Protein AF-A0A183B4P3-F1 (afdb_monomer_lite)

Structure (mmCIF, N/CA/C/O backbone):
data_AF-A0A183B4P3-F1
#
_entry.id   AF-A0A183B4P3-F1
#
loop_
_atom_site.group_PDB
_atom_site.id
_atom_site.type_symbol
_atom_site.label_atom_id
_atom_site.label_alt_id
_atom_site.label_comp_id
_atom_site.label_asym_id
_atom_site.label_entity_id
_atom_site.label_seq_id
_atom_site.pdbx_PDB_ins_code
_atom_site.Cartn_x
_atom_site.Cartn_y
_atom_site.Cartn_z
_atom_site.occupancy
_atom_site.B_iso_or_equiv
_atom_site.auth_seq_id
_atom_site.auth_comp_id
_atom_site.auth_asym_id
_atom_site.auth_atom_id
_atom_site.pdbx_PDB_model_num
ATOM 1 N N . THR A 1 1 ? -12.526 12.079 3.485 1.00 65.81 1 THR A N 1
ATOM 2 C CA . THR A 1 1 ? -12.044 10.689 3.316 1.00 65.81 1 THR A CA 1
ATOM 3 C C . THR A 1 1 ? -12.351 10.222 1.905 1.00 65.81 1 THR A C 1
ATOM 5 O O . THR A 1 1 ? -13.514 10.179 1.537 1.00 65.81 1 THR A O 1
ATOM 8 N N . SER A 1 2 ? -11.342 9.896 1.090 1.00 83.12 2 SER A N 1
ATOM 9 C CA . SER A 1 2 ? -11.578 9.376 -0.272 1.00 83.12 2 SER A CA 1
ATOM 10 C C . SER A 1 2 ? -12.257 7.999 -0.239 1.00 83.12 2 SER A C 1
ATOM 12 O O . SER A 1 2 ? -12.004 7.216 0.689 1.00 83.12 2 SER A O 1
ATOM 14 N N . LYS A 1 3 ? -13.108 7.718 -1.233 1.00 95.31 3 LYS A N 1
ATOM 15 C CA . LYS A 1 3 ? -13.865 6.463 -1.385 1.00 95.31 3 LYS A CA 1
ATOM 16 C C . LYS A 1 3 ? -12.928 5.272 -1.647 1.00 95.31 3 LYS A C 1
ATOM 18 O O . LYS A 1 3 ? -11.901 5.429 -2.298 1.00 95.31 3 LYS A O 1
ATOM 23 N N . VAL A 1 4 ? -13.283 4.086 -1.143 1.00 97.06 4 VAL A N 1
ATOM 24 C CA . VAL A 1 4 ? -12.614 2.823 -1.512 1.00 97.06 4 VAL A CA 1
ATOM 25 C C . VAL A 1 4 ? -13.065 2.428 -2.916 1.00 97.06 4 VAL A C 1
ATOM 27 O O . VAL A 1 4 ? -14.265 2.323 -3.167 1.00 97.06 4 VAL A O 1
ATOM 30 N N . VAL A 1 5 ? -12.115 2.229 -3.826 1.00 97.19 5 VAL A N 1
ATOM 31 C CA . VAL A 1 5 ? -12.397 1.847 -5.216 1.00 97.19 5 VAL A CA 1
ATOM 32 C C . VAL A 1 5 ? -12.522 0.336 -5.376 1.00 97.19 5 VAL A C 1
ATOM 34 O O . VAL A 1 5 ? -13.404 -0.128 -6.090 1.00 97.19 5 VAL A O 1
ATOM 37 N N . PHE A 1 6 ? -11.679 -0.436 -4.690 1.00 97.81 6 PHE A N 1
ATOM 38 C CA . PHE A 1 6 ? -11.735 -1.896 -4.663 1.00 97.81 6 PHE A CA 1
ATOM 39 C C . PHE A 1 6 ? -10.970 -2.449 -3.455 1.00 97.81 6 PHE A C 1
ATOM 41 O O . PHE A 1 6 ? -10.212 -1.733 -2.792 1.00 97.81 6 PHE A O 1
ATOM 48 N N . VAL A 1 7 ? -11.177 -3.736 -3.174 1.00 98.06 7 VAL A N 1
ATOM 49 C CA . VAL A 1 7 ? -10.508 -4.469 -2.096 1.00 98.06 7 VAL A CA 1
ATOM 50 C C . VAL A 1 7 ? -9.691 -5.603 -2.700 1.00 98.06 7 VAL A C 1
ATOM 52 O O . VAL A 1 7 ? -10.135 -6.289 -3.623 1.00 98.06 7 VAL A O 1
ATOM 55 N N . VAL A 1 8 ? -8.486 -5.805 -2.181 1.00 98.12 8 VAL A N 1
ATOM 56 C CA . VAL A 1 8 ? -7.613 -6.909 -2.595 1.00 98.12 8 VAL A CA 1
ATOM 57 C C . VAL A 1 8 ? -7.317 -7.818 -1.418 1.00 98.12 8 VAL A C 1
ATOM 59 O O . VAL A 1 8 ? -7.176 -7.342 -0.293 1.00 98.12 8 VAL A O 1
ATOM 62 N N . ARG A 1 9 ? -7.194 -9.119 -1.695 1.00 98.25 9 ARG A N 1
ATOM 63 C CA . ARG A 1 9 ? -6.598 -10.085 -0.771 1.00 98.25 9 ARG A CA 1
ATOM 64 C C . ARG A 1 9 ? -5.156 -10.352 -1.191 1.00 98.25 9 ARG A C 1
ATOM 66 O O . ARG A 1 9 ? -4.898 -10.655 -2.358 1.00 98.25 9 ARG A O 1
ATOM 73 N N . THR A 1 10 ? -4.223 -10.242 -0.256 1.00 98.19 10 THR A N 1
ATOM 74 C CA . THR A 1 10 ? -2.788 -10.410 -0.513 1.00 98.19 10 THR A CA 1
ATOM 75 C C . THR A 1 10 ? -2.413 -11.894 -0.588 1.00 98.19 10 THR A C 1
ATOM 77 O O . THR A 1 10 ? -2.923 -12.724 0.166 1.00 98.19 10 THR A O 1
ATOM 80 N N . ASN A 1 11 ? -1.492 -12.245 -1.489 1.00 96.94 11 ASN A N 1
ATOM 81 C CA . ASN A 1 11 ? -0.930 -13.603 -1.598 1.00 96.94 11 ASN A CA 1
ATOM 82 C C . ASN A 1 11 ? 0.567 -13.661 -1.258 1.00 96.94 11 ASN A C 1
ATOM 84 O O . ASN A 1 11 ? 1.165 -14.734 -1.260 1.00 96.94 11 ASN A O 1
ATOM 88 N N . VAL A 1 12 ? 1.162 -12.513 -0.948 1.00 95.81 12 VAL A N 1
ATOM 89 C CA . VAL A 1 12 ? 2.540 -12.360 -0.484 1.00 95.81 12 VAL A CA 1
ATOM 90 C C . VAL A 1 12 ? 2.538 -11.422 0.715 1.00 95.81 12 VAL A C 1
ATOM 92 O O . VAL A 1 12 ? 1.623 -10.608 0.853 1.00 95.81 12 VAL A O 1
ATOM 95 N N . ALA A 1 13 ? 3.537 -11.556 1.579 1.00 96.94 13 ALA A N 1
ATOM 96 C CA . ALA A 1 13 ? 3.795 -10.580 2.626 1.00 96.94 13 ALA A CA 1
ATOM 97 C C . ALA A 1 13 ? 4.686 -9.459 2.079 1.00 96.94 13 ALA A C 1
ATOM 99 O O . ALA A 1 13 ? 5.484 -9.678 1.164 1.00 96.94 13 ALA A O 1
ATOM 100 N N . PHE A 1 14 ? 4.552 -8.273 2.655 1.00 96.94 14 PHE A N 1
ATOM 101 C CA . PHE A 1 14 ? 5.375 -7.113 2.353 1.00 96.94 14 PHE A CA 1
ATOM 102 C C . PHE A 1 14 ? 5.684 -6.373 3.651 1.00 96.94 14 PHE A C 1
ATOM 104 O O . PHE A 1 14 ? 4.777 -6.073 4.432 1.00 96.94 14 PHE A O 1
ATOM 111 N N . ASP A 1 15 ? 6.964 -6.085 3.864 1.00 96.19 15 ASP A N 1
ATOM 112 C CA . ASP A 1 15 ? 7.436 -5.277 4.979 1.00 96.19 15 ASP A CA 1
ATOM 113 C C . ASP A 1 15 ? 7.799 -3.878 4.472 1.00 96.19 15 ASP A C 1
ATOM 115 O O . ASP A 1 15 ? 8.817 -3.687 3.806 1.00 96.19 15 ASP A O 1
ATOM 119 N N . GLY A 1 16 ? 6.943 -2.904 4.778 1.00 95.19 16 GLY A N 1
ATOM 120 C CA . GLY A 1 16 ? 7.120 -1.507 4.399 1.00 95.19 16 GLY A CA 1
ATOM 121 C C . GLY A 1 16 ? 8.328 -0.836 5.048 1.00 95.19 16 GLY A C 1
ATOM 122 O O . GLY A 1 16 ? 8.777 0.186 4.538 1.00 95.19 16 GLY A O 1
ATOM 123 N N . SER A 1 17 ? 8.900 -1.409 6.115 1.00 93.38 17 SER A N 1
ATOM 124 C CA . SER A 1 17 ? 10.140 -0.886 6.705 1.00 93.38 17 SER A CA 1
ATOM 125 C C . SER A 1 17 ? 11.361 -1.077 5.800 1.00 93.38 17 SER A C 1
ATOM 127 O O . SER A 1 17 ? 12.345 -0.364 5.954 1.00 93.38 17 SER A O 1
ATOM 129 N N . LEU A 1 18 ? 11.280 -2.000 4.835 1.00 89.12 18 LEU A N 1
ATOM 130 C CA . LEU A 1 18 ? 12.340 -2.286 3.866 1.00 89.12 18 LEU A CA 1
ATOM 131 C C . LEU A 1 18 ? 12.215 -1.448 2.581 1.00 89.12 18 LEU A C 1
ATOM 133 O O . LEU A 1 18 ? 12.983 -1.648 1.641 1.00 89.12 18 LEU A O 1
ATOM 137 N N . ALA A 1 19 ? 11.211 -0.571 2.497 1.00 89.81 19 ALA A N 1
ATOM 138 C CA . ALA A 1 19 ? 10.906 0.207 1.302 1.00 89.81 19 ALA A CA 1
ATOM 139 C C . ALA A 1 19 ? 11.420 1.649 1.417 1.00 89.81 19 ALA A C 1
ATOM 141 O O . ALA A 1 19 ? 10.654 2.586 1.660 1.00 89.81 19 ALA A O 1
ATOM 142 N N . ASP A 1 20 ? 12.725 1.818 1.198 1.00 91.94 20 ASP A N 1
ATOM 143 C CA . ASP A 1 20 ? 13.411 3.121 1.234 1.00 91.94 20 ASP A CA 1
ATOM 144 C C . ASP A 1 20 ? 12.985 4.069 0.098 1.00 91.94 20 ASP A C 1
ATOM 146 O O . ASP A 1 20 ? 13.205 5.277 0.161 1.00 91.94 20 ASP A O 1
ATOM 150 N N . ASP A 1 21 ? 12.360 3.532 -0.950 1.00 94.06 21 ASP A N 1
ATOM 151 C CA . ASP A 1 21 ? 11.875 4.257 -2.125 1.00 94.06 21 ASP A CA 1
ATOM 152 C C . ASP A 1 21 ? 10.382 4.625 -2.041 1.00 94.06 21 ASP A C 1
ATOM 154 O O . ASP A 1 21 ? 9.772 5.053 -3.027 1.00 94.06 21 ASP A O 1
ATOM 158 N N . CYS A 1 22 ? 9.771 4.450 -0.866 1.00 95.25 22 CYS A N 1
ATOM 159 C CA . CYS A 1 22 ? 8.419 4.923 -0.609 1.00 95.25 22 CYS A CA 1
ATOM 160 C C . CYS A 1 22 ? 8.359 6.456 -0.782 1.00 95.25 22 CYS A C 1
ATOM 162 O O . CYS A 1 22 ? 9.188 7.161 -0.202 1.00 95.25 22 CYS A O 1
ATOM 164 N N . PRO A 1 23 ? 7.364 7.014 -1.507 1.00 95.56 23 PRO A N 1
ATOM 165 C CA . PRO A 1 23 ? 7.272 8.458 -1.744 1.00 95.56 23 PRO A CA 1
ATOM 166 C C . PRO A 1 23 ? 7.231 9.301 -0.465 1.00 95.56 23 PRO A C 1
ATOM 168 O O . PRO A 1 23 ? 7.626 10.465 -0.485 1.00 95.56 23 PRO A O 1
ATOM 171 N N . LEU A 1 24 ? 6.751 8.718 0.639 1.00 94.88 24 LEU A N 1
ATOM 172 C CA . LEU A 1 24 ? 6.865 9.299 1.970 1.00 94.88 24 LEU A CA 1
ATOM 173 C C . LEU A 1 24 ? 7.488 8.270 2.931 1.00 94.88 24 LEU A C 1
ATOM 175 O O . LEU A 1 24 ? 6.875 7.220 3.163 1.00 94.88 24 LEU A O 1
ATOM 179 N N . PRO A 1 25 ? 8.679 8.542 3.499 1.00 93.56 25 PRO A N 1
ATOM 180 C CA . PRO A 1 25 ? 9.355 7.615 4.402 1.00 93.56 25 PRO A CA 1
ATOM 181 C C . PRO A 1 25 ? 8.478 7.202 5.588 1.00 93.56 25 PRO A C 1
ATOM 183 O O . PRO A 1 25 ? 7.827 8.036 6.216 1.00 93.56 25 PRO A O 1
ATOM 186 N N . GLY A 1 26 ? 8.449 5.903 5.891 1.00 93.00 26 GLY A N 1
ATOM 187 C CA . GLY A 1 26 ? 7.670 5.349 7.004 1.00 93.00 26 GLY A CA 1
ATOM 188 C C . GLY A 1 26 ? 6.158 5.235 6.769 1.00 93.00 26 GLY A C 1
ATOM 189 O O . GLY A 1 26 ? 5.456 4.768 7.659 1.00 93.00 26 GLY A O 1
ATOM 190 N N . GLN A 1 27 ? 5.644 5.613 5.592 1.00 97.00 27 GLN A N 1
ATOM 191 C CA . GLN A 1 27 ? 4.217 5.484 5.242 1.00 97.00 27 GLN A CA 1
ATOM 192 C C . GLN A 1 27 ? 3.902 4.286 4.334 1.00 97.00 27 GLN A C 1
ATOM 194 O O . GLN A 1 27 ? 2.787 4.168 3.820 1.00 97.00 27 GLN A O 1
ATOM 199 N N . ALA A 1 28 ? 4.863 3.392 4.103 1.00 98.00 28 ALA A N 1
ATOM 200 C CA . ALA A 1 28 ? 4.603 2.143 3.401 1.00 98.00 28 ALA A CA 1
ATOM 201 C C . ALA A 1 28 ? 3.781 1.199 4.294 1.00 98.00 28 ALA A C 1
ATOM 203 O O . ALA A 1 28 ? 4.143 0.915 5.435 1.00 98.00 28 ALA A O 1
ATOM 204 N N . VAL A 1 29 ? 2.666 0.694 3.772 1.00 98.19 29 VAL A N 1
ATOM 205 C CA . VAL A 1 29 ? 1.762 -0.201 4.500 1.00 98.19 29 VAL A CA 1
ATOM 206 C C . VAL A 1 29 ? 2.320 -1.621 4.469 1.00 98.19 29 VAL A C 1
ATOM 208 O O . VAL A 1 29 ? 2.307 -2.265 3.421 1.00 98.19 29 VAL A O 1
ATOM 211 N N . SER A 1 30 ? 2.752 -2.131 5.623 1.00 98.00 30 SER A N 1
ATOM 212 C CA . SER A 1 30 ? 3.106 -3.545 5.795 1.00 98.00 30 SER A CA 1
ATOM 213 C C . SER A 1 30 ? 1.860 -4.431 5.870 1.00 98.00 30 SER A C 1
ATOM 215 O O . SER A 1 30 ? 0.854 -4.063 6.482 1.00 98.00 30 SER A O 1
ATOM 217 N N . PHE A 1 31 ? 1.934 -5.624 5.283 1.00 98.25 31 PHE A N 1
ATOM 218 C CA . PHE A 1 31 ? 0.851 -6.610 5.301 1.00 98.25 31 PHE A CA 1
ATOM 219 C C . PHE A 1 31 ? 1.382 -8.039 5.202 1.00 98.25 31 PHE A C 1
ATOM 221 O O . PHE A 1 31 ? 2.457 -8.296 4.659 1.00 98.25 31 PHE A O 1
ATOM 228 N N . 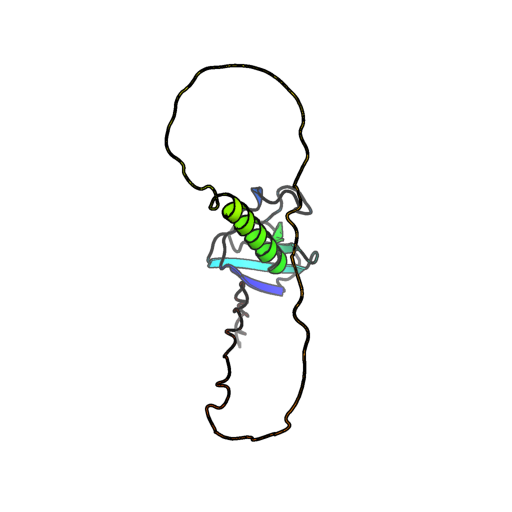GLN A 1 32 ? 0.599 -8.985 5.708 1.00 98.38 32 GLN A N 1
ATOM 229 C CA . GLN A 1 32 ? 0.872 -10.414 5.638 1.00 98.38 32 GLN A CA 1
ATOM 230 C C . GLN A 1 32 ? 0.094 -11.080 4.507 1.00 98.38 32 GLN A C 1
ATOM 232 O O . GLN A 1 32 ? -0.758 -10.475 3.859 1.00 98.38 32 GLN A O 1
ATOM 237 N N . VAL A 1 33 ? 0.399 -12.352 4.249 1.00 97.81 33 VAL A N 1
ATOM 238 C CA . VAL A 1 33 ? -0.357 -13.181 3.302 1.00 97.81 33 VAL A CA 1
ATOM 239 C C . VAL A 1 33 ? -1.794 -13.342 3.809 1.00 97.81 33 VAL A C 1
ATOM 241 O O . VAL A 1 33 ? -2.005 -13.675 4.971 1.00 97.81 33 VAL A O 1
ATOM 244 N N . LYS A 1 34 ? -2.771 -13.224 2.905 1.00 98.00 34 LYS A N 1
ATOM 245 C CA . LYS A 1 34 ? -4.223 -13.323 3.140 1.00 98.00 34 LYS A CA 1
ATOM 246 C C . LYS A 1 34 ? -4.855 -12.123 3.846 1.00 98.00 34 LYS A C 1
ATOM 248 O O . LYS A 1 34 ? -6.061 -12.186 4.083 1.00 98.00 34 LYS A O 1
ATOM 253 N N . ASP A 1 35 ? -4.105 -11.060 4.110 1.00 98.50 35 ASP A N 1
ATOM 254 C CA . ASP A 1 35 ? -4.669 -9.791 4.564 1.00 98.50 35 ASP A CA 1
ATOM 255 C C . ASP A 1 35 ? -5.536 -9.150 3.474 1.00 98.50 35 ASP A C 1
ATOM 257 O O . ASP A 1 35 ? -5.398 -9.434 2.278 1.00 98.50 35 ASP A O 1
ATOM 261 N N . PHE A 1 36 ? -6.432 -8.260 3.897 1.00 98.56 36 PHE A N 1
ATOM 262 C CA . PHE A 1 36 ? -7.252 -7.454 3.001 1.00 98.56 36 PHE A CA 1
ATOM 263 C C . PHE A 1 36 ? -6.785 -6.003 3.018 1.00 98.56 36 PHE A C 1
ATOM 265 O O . PHE A 1 36 ? -6.518 -5.444 4.083 1.00 98.56 36 PHE A O 1
ATOM 272 N N . LEU A 1 37 ? -6.726 -5.378 1.842 1.00 98.62 37 LEU A N 1
ATOM 273 C CA . LEU A 1 37 ? -6.359 -3.971 1.687 1.00 98.62 37 LEU A CA 1
ATOM 274 C C . LEU A 1 37 ? -7.488 -3.205 0.997 1.00 98.62 37 LEU A C 1
ATOM 276 O O . LEU A 1 37 ? -7.984 -3.624 -0.050 1.00 98.62 37 LEU A O 1
ATOM 280 N N . HIS A 1 38 ? -7.859 -2.056 1.555 1.00 98.44 38 HIS A N 1
ATOM 281 C CA . HIS A 1 38 ? -8.719 -1.084 0.887 1.00 98.44 38 HIS A CA 1
ATOM 282 C C . HIS A 1 38 ? -7.873 -0.197 -0.018 1.00 98.44 38 HIS A C 1
ATOM 284 O O . HIS A 1 38 ? -7.030 0.546 0.486 1.00 98.44 38 HIS A O 1
ATOM 290 N N . ILE A 1 39 ? -8.131 -0.217 -1.326 1.00 98.44 39 ILE A N 1
ATOM 291 C CA . ILE A 1 39 ? -7.465 0.667 -2.286 1.00 98.44 39 ILE A CA 1
ATOM 292 C C . ILE A 1 39 ? -8.354 1.874 -2.568 1.00 98.44 39 ILE A C 1
ATOM 294 O O . ILE A 1 39 ? -9.568 1.733 -2.725 1.00 98.44 39 ILE A O 1
ATOM 298 N N . LYS A 1 40 ? -7.759 3.067 -2.612 1.00 97.62 40 LYS A N 1
ATOM 299 C CA . LYS A 1 40 ? -8.457 4.339 -2.852 1.00 97.62 40 LYS A CA 1
ATOM 300 C C . LYS A 1 40 ? -8.101 4.955 -4.197 1.00 97.62 40 LYS A C 1
ATOM 302 O O . LYS A 1 40 ? -8.993 5.389 -4.913 1.00 97.62 40 LYS A O 1
ATOM 307 N N . GLU A 1 41 ? -6.825 4.952 -4.557 1.00 97.25 41 GLU A N 1
ATOM 308 C CA . GLU A 1 41 ? -6.347 5.518 -5.818 1.00 97.25 41 GLU A CA 1
ATOM 309 C C . GLU A 1 41 ? -4.970 4.958 -6.189 1.00 97.25 41 GLU A C 1
ATOM 311 O O . GLU A 1 41 ? -4.257 4.391 -5.357 1.00 97.25 41 GLU A O 1
ATOM 316 N N . LYS A 1 42 ? -4.597 5.105 -7.460 1.00 97.44 42 LYS A N 1
ATOM 317 C CA . LYS A 1 42 ? -3.245 4.822 -7.941 1.00 97.44 42 LYS A CA 1
ATOM 318 C C . LYS A 1 42 ? -2.415 6.099 -7.798 1.00 97.44 42 LYS A C 1
ATOM 320 O O . LYS A 1 42 ? -2.763 7.093 -8.421 1.00 97.44 42 LYS A O 1
ATOM 325 N N . PHE A 1 43 ? -1.322 6.054 -7.033 1.00 97.62 43 PHE A N 1
ATOM 326 C CA . PHE A 1 43 ? -0.400 7.189 -6.920 1.00 97.62 43 PHE A CA 1
ATOM 327 C C . PHE A 1 43 ? 0.488 7.277 -8.162 1.00 97.62 43 PHE A C 1
ATOM 329 O O . PHE A 1 43 ? 0.491 8.274 -8.875 1.00 97.62 43 PHE A O 1
ATOM 336 N N . ASN A 1 44 ? 1.202 6.193 -8.469 1.00 97.62 44 ASN A N 1
ATOM 337 C CA . ASN A 1 44 ? 1.998 6.067 -9.685 1.00 97.62 44 ASN A CA 1
ATOM 338 C C . ASN A 1 44 ? 2.069 4.593 -10.128 1.00 97.62 44 ASN A C 1
ATOM 340 O O . ASN A 1 44 ? 1.257 3.763 -9.717 1.00 97.62 44 ASN A O 1
ATOM 344 N N . ASN A 1 45 ? 2.986 4.258 -11.036 1.00 97.06 45 ASN A N 1
ATOM 345 C CA . ASN A 1 45 ? 3.122 2.886 -11.536 1.00 97.06 45 ASN A CA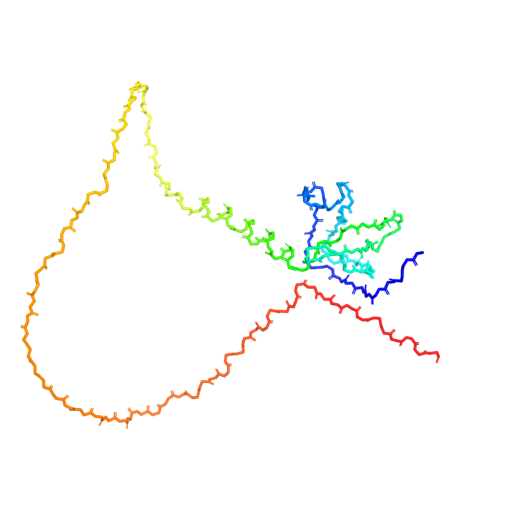 1
ATOM 346 C C . ASN A 1 45 ? 3.638 1.894 -10.492 1.00 97.06 45 ASN A C 1
ATOM 348 O O . ASN A 1 45 ? 3.407 0.702 -10.659 1.00 97.06 45 ASN A O 1
ATOM 352 N N . GLU A 1 46 ? 4.292 2.370 -9.438 1.00 97.19 46 GLU A N 1
ATOM 353 C CA . GLU A 1 46 ? 4.897 1.532 -8.409 1.00 97.19 46 GLU A CA 1
ATOM 354 C C . GLU A 1 46 ? 4.056 1.477 -7.135 1.00 97.19 46 GLU A C 1
ATOM 356 O O . GLU A 1 46 ? 4.055 0.442 -6.474 1.00 97.19 46 GLU A O 1
ATOM 361 N N . TRP A 1 47 ? 3.279 2.523 -6.844 1.00 98.25 47 TRP A N 1
ATOM 362 C CA . TRP A 1 47 ? 2.572 2.703 -5.579 1.00 98.25 47 TRP A CA 1
ATOM 363 C C . TRP A 1 47 ? 1.089 3.050 -5.759 1.00 98.25 47 TRP A C 1
ATOM 365 O O . TRP A 1 47 ? 0.691 3.840 -6.620 1.00 98.25 47 TRP A O 1
ATOM 375 N N . TRP A 1 48 ? 0.260 2.480 -4.894 1.00 98.62 48 TRP A N 1
ATOM 376 C CA . TRP A 1 48 ? -1.150 2.805 -4.689 1.00 98.62 48 TRP A CA 1
ATOM 377 C C . TRP A 1 48 ? -1.341 3.489 -3.337 1.00 98.62 48 TRP A C 1
ATOM 379 O O . TRP A 1 48 ? -0.501 3.360 -2.451 1.00 98.62 48 TRP A O 1
ATOM 389 N N . ILE A 1 49 ? -2.469 4.175 -3.163 1.00 98.25 49 ILE A N 1
ATOM 390 C CA . ILE A 1 49 ? -2.896 4.733 -1.879 1.00 98.25 49 ILE A CA 1
ATOM 391 C C . ILE A 1 49 ? -4.022 3.871 -1.317 1.00 98.25 49 ILE A C 1
ATOM 393 O O . ILE A 1 49 ? -5.030 3.615 -1.988 1.00 98.25 49 ILE A O 1
ATOM 397 N N . GLY A 1 50 ? -3.878 3.443 -0.067 1.00 98.25 50 GLY A N 1
ATOM 398 C CA . GLY A 1 50 ? -4.869 2.606 0.596 1.00 98.25 50 GLY A CA 1
ATOM 399 C C . GLY A 1 50 ? -4.538 2.335 2.055 1.00 98.25 50 GLY A C 1
ATOM 400 O O . GLY A 1 50 ? -3.738 3.043 2.650 1.00 98.25 50 GLY A O 1
ATOM 401 N N . ARG A 1 51 ? -5.182 1.334 2.656 1.00 98.00 51 ARG A N 1
ATOM 402 C CA . ARG A 1 51 ? -4.910 0.919 4.042 1.00 98.00 51 ARG A CA 1
ATOM 403 C C . ARG A 1 51 ? -5.127 -0.569 4.246 1.00 98.00 51 ARG A C 1
ATOM 405 O O . ARG A 1 51 ? -5.944 -1.178 3.551 1.00 98.00 51 ARG A O 1
ATOM 412 N N . LEU A 1 52 ? -4.473 -1.110 5.268 1.00 98.31 52 LEU A N 1
ATOM 413 C CA . LEU A 1 52 ? -4.794 -2.423 5.811 1.00 98.31 52 LEU A CA 1
ATOM 414 C C . LEU A 1 52 ? -6.211 -2.413 6.411 1.00 98.31 52 LEU A C 1
ATOM 416 O O . LEU A 1 52 ? -6.611 -1.459 7.092 1.00 98.31 52 LEU A O 1
ATOM 420 N N . VAL A 1 53 ? -6.978 -3.475 6.159 1.00 98.00 53 VAL A N 1
ATOM 421 C CA . VAL A 1 53 ? -8.293 -3.704 6.776 1.00 98.00 53 VAL A CA 1
ATOM 422 C C . VAL A 1 53 ? -8.079 -4.226 8.197 1.00 98.00 53 VAL A C 1
ATOM 424 O O . VAL A 1 53 ? -8.196 -5.412 8.486 1.00 98.00 53 VAL A O 1
ATOM 427 N N . LYS A 1 54 ? -7.697 -3.304 9.081 1.00 96.50 54 LYS A N 1
ATOM 428 C CA . LYS A 1 54 ? -7.484 -3.523 10.511 1.00 96.50 54 LYS A CA 1
ATOM 429 C C . LYS A 1 54 ? -7.808 -2.242 11.281 1.00 96.50 54 LYS A C 1
ATOM 431 O O . LYS A 1 54 ? -7.614 -1.128 10.774 1.00 96.50 54 LYS A O 1
ATOM 436 N N . GLU A 1 55 ? -8.333 -2.397 12.494 1.00 95.25 55 GLU A N 1
ATOM 437 C CA . GLU A 1 55 ? -8.615 -1.278 13.396 1.00 95.25 55 GLU A CA 1
ATOM 438 C C . GLU A 1 55 ? -7.345 -0.466 13.678 1.00 95.25 55 GLU A C 1
ATOM 440 O O . GLU A 1 55 ? -6.244 -1.013 13.760 1.00 95.25 55 GLU A O 1
ATOM 445 N N . GLY A 1 56 ? -7.488 0.859 13.735 1.00 93.69 56 GLY A N 1
ATOM 446 C CA . GLY A 1 56 ? -6.367 1.781 13.945 1.00 93.69 56 GLY A CA 1
ATOM 447 C C . GLY A 1 56 ? -5.349 1.875 12.800 1.00 93.69 56 GLY A C 1
ATOM 448 O O . GLY A 1 56 ? -4.433 2.678 12.890 1.00 93.69 56 GLY A O 1
ATOM 449 N N . SER A 1 57 ? -5.481 1.099 11.716 1.00 96.00 57 SER A N 1
ATOM 450 C CA . SER A 1 57 ? -4.562 1.205 10.571 1.00 96.00 57 SER A CA 1
ATOM 451 C C . SER A 1 57 ? -4.880 2.421 9.706 1.00 96.00 57 SER A C 1
ATOM 453 O O . SER A 1 57 ? -6.013 2.589 9.251 1.00 96.00 57 SER A O 1
ATOM 455 N N . GLU A 1 58 ? -3.876 3.249 9.453 1.00 96.12 58 GLU A N 1
ATOM 456 C CA . GLU A 1 58 ? -4.018 4.491 8.696 1.00 96.12 58 GLU A CA 1
ATOM 457 C C . GLU A 1 58 ? -3.846 4.287 7.183 1.00 96.12 58 GLU A C 1
ATOM 459 O O . GLU A 1 58 ? -3.555 3.189 6.703 1.00 96.12 58 GLU A O 1
ATOM 464 N N . ILE A 1 59 ? -4.110 5.350 6.417 1.00 97.19 59 ILE A N 1
ATOM 465 C CA . ILE A 1 59 ? -3.878 5.369 4.970 1.00 97.19 59 ILE A CA 1
ATOM 466 C C . ILE A 1 59 ? -2.385 5.565 4.718 1.00 97.19 59 ILE A C 1
ATOM 468 O O . ILE A 1 59 ? -1.796 6.481 5.276 1.00 97.19 59 ILE A O 1
ATOM 472 N N . GLY A 1 60 ? -1.822 4.767 3.818 1.00 97.81 60 GLY A N 1
ATOM 473 C CA . GLY A 1 60 ? -0.440 4.876 3.375 1.00 97.81 60 GLY A CA 1
ATOM 474 C C . GLY A 1 60 ? -0.246 4.345 1.956 1.00 97.81 60 GLY A C 1
ATOM 475 O O . GLY A 1 60 ? -1.205 4.145 1.197 1.00 97.81 60 GLY A O 1
ATOM 476 N N . PHE A 1 61 ? 1.014 4.114 1.602 1.00 98.56 61 PHE A N 1
ATOM 477 C CA . PHE A 1 61 ? 1.428 3.623 0.295 1.00 98.56 61 PHE A CA 1
ATOM 478 C C . PHE A 1 61 ? 1.443 2.093 0.262 1.00 98.56 61 PHE A C 1
ATOM 480 O O . PHE A 1 61 ? 2.040 1.439 1.113 1.00 98.56 61 PHE A O 1
ATOM 487 N N . ILE A 1 62 ? 0.797 1.514 -0.746 1.00 98.50 62 ILE A N 1
ATOM 488 C CA . ILE A 1 62 ? 0.751 0.070 -0.994 1.00 98.50 62 ILE A CA 1
ATOM 489 C C . ILE A 1 62 ? 1.530 -0.209 -2.284 1.00 98.50 62 ILE A C 1
ATOM 491 O O . ILE A 1 62 ? 1.220 0.413 -3.304 1.00 98.50 62 ILE A O 1
ATOM 495 N N . PRO A 1 63 ? 2.512 -1.124 -2.297 1.00 98.19 63 PRO A N 1
ATOM 496 C CA . PRO A 1 63 ? 3.219 -1.481 -3.519 1.00 98.19 63 PRO A CA 1
ATOM 497 C C . PRO A 1 63 ? 2.248 -2.091 -4.537 1.00 98.19 63 PRO A C 1
ATOM 499 O O . PRO A 1 63 ? 1.454 -2.983 -4.234 1.00 98.19 63 PRO A O 1
ATOM 502 N N . SER A 1 64 ? 2.313 -1.604 -5.771 1.00 97.94 64 SER A N 1
ATOM 503 C CA . SER A 1 64 ? 1.562 -2.152 -6.898 1.00 97.94 64 SER A CA 1
ATOM 504 C C . SER A 1 64 ? 2.005 -3.592 -7.218 1.00 97.94 64 SER A C 1
ATOM 506 O O . SER A 1 64 ? 3.125 -3.989 -6.878 1.00 97.94 64 SER A O 1
ATOM 508 N N . PRO A 1 65 ? 1.194 -4.375 -7.956 1.00 96.62 65 PRO A N 1
ATOM 509 C CA . PRO A 1 65 ? 1.608 -5.699 -8.424 1.00 96.62 65 PRO A CA 1
ATOM 510 C C . PRO A 1 65 ? 2.938 -5.686 -9.195 1.00 96.62 65 PRO A C 1
ATOM 512 O O . PRO A 1 65 ? 3.800 -6.520 -8.935 1.00 96.62 65 PRO A O 1
ATOM 515 N N . ALA A 1 66 ? 3.150 -4.692 -10.066 1.00 95.62 66 ALA A N 1
ATOM 516 C CA . ALA A 1 66 ? 4.390 -4.548 -10.831 1.00 95.62 66 ALA A CA 1
ATOM 517 C C . ALA A 1 66 ? 5.614 -4.321 -9.923 1.00 95.62 66 ALA A C 1
ATOM 519 O O . ALA A 1 66 ? 6.681 -4.887 -10.160 1.00 95.62 66 ALA A O 1
ATOM 520 N N . LYS A 1 67 ? 5.455 -3.538 -8.846 1.00 95.00 67 LYS A N 1
ATOM 521 C CA . LYS A 1 67 ? 6.518 -3.312 -7.856 1.00 95.00 67 LYS A CA 1
ATOM 522 C C . LYS A 1 67 ? 6.877 -4.598 -7.111 1.00 95.00 67 LYS A C 1
ATOM 524 O O . LYS A 1 67 ? 8.056 -4.926 -6.986 1.00 95.00 67 LYS A O 1
ATOM 529 N N . LEU A 1 68 ? 5.868 -5.357 -6.679 1.00 94.69 68 LEU A N 1
ATOM 530 C CA . LEU A 1 68 ? 6.065 -6.645 -6.006 1.00 94.69 68 LEU A CA 1
ATOM 531 C C . LEU A 1 68 ? 6.785 -7.662 -6.909 1.00 94.69 68 LEU A C 1
ATOM 533 O O . LEU A 1 68 ? 7.667 -8.379 -6.438 1.00 94.69 68 LEU A O 1
ATOM 537 N N . GLU A 1 69 ? 6.467 -7.699 -8.205 1.00 92.69 69 GLU A N 1
ATOM 538 C CA . GLU A 1 69 ? 7.150 -8.556 -9.187 1.00 92.69 69 GLU A CA 1
ATOM 539 C C . GLU A 1 69 ? 8.628 -8.168 -9.380 1.00 92.69 69 GLU A C 1
ATOM 541 O O . GLU A 1 69 ? 9.506 -9.040 -9.429 1.00 92.69 69 GLU A O 1
ATOM 546 N N . ALA A 1 70 ? 8.926 -6.865 -9.446 1.00 90.75 70 ALA A N 1
ATOM 547 C CA . ALA A 1 70 ? 10.293 -6.359 -9.559 1.00 90.75 70 ALA A CA 1
ATOM 548 C C . ALA A 1 70 ? 11.141 -6.711 -8.324 1.00 90.75 70 ALA A C 1
ATOM 550 O O . ALA A 1 70 ? 12.274 -7.177 -8.462 1.00 90.75 70 ALA A O 1
ATOM 551 N N . MET A 1 71 ? 10.573 -6.567 -7.123 1.00 88.19 71 MET A N 1
ATOM 552 C CA . MET A 1 71 ? 11.241 -6.910 -5.863 1.00 88.19 71 MET A CA 1
ATOM 553 C C . MET A 1 71 ? 11.528 -8.409 -5.739 1.00 88.19 71 MET A C 1
ATOM 555 O O . MET A 1 71 ? 12.636 -8.799 -5.367 1.00 88.19 71 MET A O 1
ATOM 559 N N . GLN A 1 72 ? 10.564 -9.263 -6.098 1.00 85.12 72 GLN A N 1
ATOM 560 C CA . GLN A 1 72 ? 10.770 -10.716 -6.115 1.00 85.12 72 GLN A CA 1
ATOM 561 C C . GLN A 1 72 ? 11.887 -11.090 -7.091 1.00 85.12 72 GLN A C 1
ATOM 563 O O . GLN A 1 72 ? 12.816 -11.812 -6.734 1.00 85.12 72 GLN A O 1
ATOM 568 N N . SER A 1 73 ? 11.853 -10.523 -8.298 1.00 76.19 73 SER A N 1
ATOM 569 C CA . SER A 1 73 ? 12.878 -10.752 -9.318 1.00 76.19 73 SER A CA 1
ATOM 570 C C . SER A 1 73 ? 14.275 -10.316 -8.876 1.00 76.19 73 SER A C 1
ATOM 572 O O . SER A 1 73 ? 15.262 -10.898 -9.325 1.00 76.19 73 SER A O 1
ATOM 574 N N . PHE A 1 74 ? 14.386 -9.286 -8.038 1.00 68.75 74 PHE A N 1
ATOM 575 C CA . PHE A 1 74 ? 15.666 -8.832 -7.504 1.00 68.75 74 PHE A CA 1
ATOM 576 C C . PHE A 1 74 ? 16.185 -9.771 -6.401 1.00 68.75 74 PHE A C 1
ATOM 578 O O . PHE A 1 74 ? 17.335 -10.208 -6.463 1.00 68.75 74 PHE A O 1
ATOM 585 N N . GLY A 1 75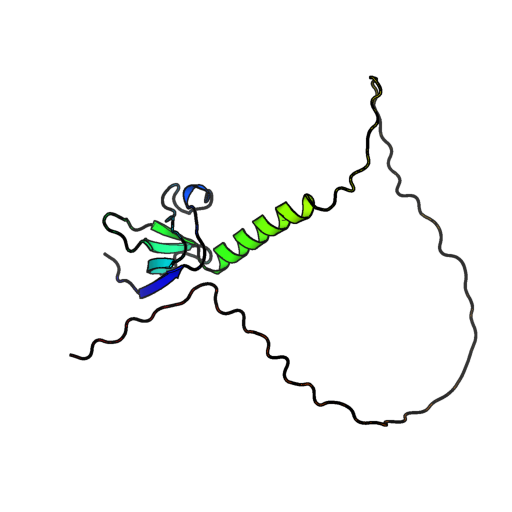 ? 15.319 -10.191 -5.470 1.00 61.94 75 GLY A N 1
ATOM 586 C CA . GLY A 1 75 ? 15.674 -11.151 -4.415 1.00 61.94 75 GLY A CA 1
ATOM 587 C C . GLY A 1 75 ? 16.100 -12.523 -4.955 1.00 61.94 75 GLY A C 1
ATOM 588 O O . GLY A 1 75 ? 17.052 -13.123 -4.464 1.00 61.94 75 GLY A O 1
ATOM 589 N N . MET A 1 76 ? 15.467 -12.996 -6.033 1.00 54.81 76 MET A N 1
ATOM 590 C CA . MET A 1 76 ? 15.818 -14.259 -6.702 1.00 54.81 76 MET A CA 1
ATOM 591 C C . MET A 1 76 ? 17.183 -14.225 -7.404 1.00 54.81 76 MET A C 1
ATOM 593 O O . MET A 1 76 ? 17.861 -15.249 -7.494 1.00 54.81 76 MET A O 1
ATOM 597 N N . ARG A 1 77 ? 17.597 -13.061 -7.923 1.00 52.38 77 ARG A N 1
ATOM 598 C CA . ARG A 1 77 ? 18.886 -12.910 -8.618 1.00 52.38 77 ARG A CA 1
ATOM 599 C C . ARG A 1 77 ? 20.054 -12.895 -7.639 1.00 52.38 77 ARG A C 1
ATOM 601 O O . ARG A 1 77 ? 21.081 -13.501 -7.940 1.00 52.38 77 ARG A O 1
ATOM 608 N N . ALA A 1 78 ? 19.879 -12.310 -6.455 1.00 52.88 78 ALA A N 1
ATOM 609 C CA . ALA A 1 78 ? 20.904 -12.314 -5.411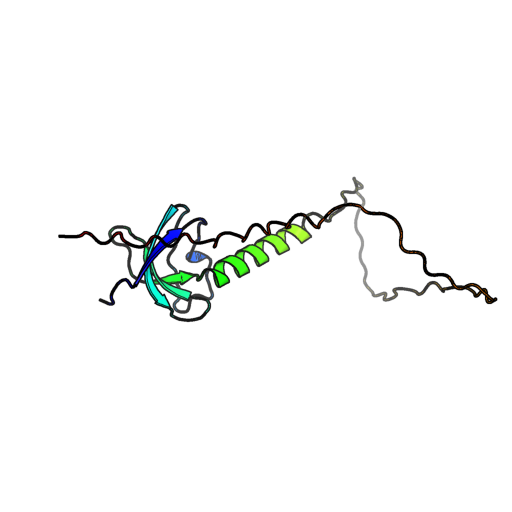 1.00 52.88 78 ALA A CA 1
ATOM 610 C C . ALA A 1 78 ? 21.259 -13.740 -4.941 1.00 52.88 78 ALA A C 1
ATOM 612 O O . ALA A 1 78 ? 22.429 -14.056 -4.740 1.00 52.88 78 ALA A O 1
ATOM 613 N N . LEU A 1 79 ? 20.272 -14.641 -4.864 1.00 51.38 79 LEU A N 1
ATOM 614 C CA . LEU A 1 79 ? 20.481 -16.041 -4.469 1.00 51.38 79 LEU A CA 1
ATOM 615 C C . LEU A 1 79 ? 21.150 -16.888 -5.568 1.00 51.38 79 LEU A C 1
ATOM 617 O O . LEU A 1 79 ? 21.802 -17.886 -5.268 1.00 51.38 79 LEU A O 1
ATOM 621 N N . SER A 1 80 ? 21.043 -16.486 -6.840 1.00 48.81 80 SER A N 1
ATOM 622 C CA . SER A 1 80 ? 21.685 -17.196 -7.958 1.00 48.81 80 SER A CA 1
ATOM 623 C C . SER A 1 80 ? 23.211 -17.029 -7.998 1.00 48.81 80 SER A C 1
ATOM 625 O O . SER A 1 80 ? 23.903 -17.870 -8.570 1.00 48.81 80 SER A O 1
ATOM 627 N N . CYS A 1 81 ? 23.751 -16.005 -7.327 1.00 47.03 81 CYS A N 1
ATOM 628 C CA . CYS A 1 81 ? 25.195 -15.812 -7.188 1.00 47.03 81 CYS A CA 1
ATOM 629 C C . CYS A 1 81 ? 25.813 -16.716 -6.103 1.00 47.03 81 CYS A C 1
ATOM 631 O O . CYS A 1 81 ? 27.008 -16.996 -6.148 1.00 47.03 81 CYS A O 1
ATOM 633 N N . VAL A 1 82 ? 25.014 -17.221 -5.154 1.00 47.16 82 VAL A N 1
ATOM 634 C CA . VAL A 1 82 ? 25.512 -18.025 -4.019 1.00 47.16 82 VAL A CA 1
ATOM 635 C C . VAL A 1 82 ? 25.643 -19.518 -4.373 1.00 47.16 82 VAL A C 1
ATOM 637 O O . VAL A 1 82 ? 26.374 -20.249 -3.713 1.00 47.16 82 VAL A O 1
ATOM 640 N N . ILE A 1 83 ? 24.983 -19.990 -5.441 1.00 53.66 83 ILE A N 1
ATOM 641 C CA . ILE A 1 83 ? 24.910 -21.426 -5.808 1.00 53.66 83 ILE A CA 1
ATOM 642 C C . ILE A 1 83 ? 25.891 -21.816 -6.938 1.00 53.66 83 ILE A C 1
ATOM 644 O O . ILE A 1 83 ? 25.870 -22.931 -7.451 1.00 53.66 83 ILE A O 1
ATOM 648 N N . ARG A 1 84 ? 26.826 -20.934 -7.309 1.00 43.75 84 ARG A N 1
ATOM 649 C CA . ARG A 1 84 ? 27.928 -21.252 -8.240 1.00 43.75 84 ARG A CA 1
ATOM 650 C C . ARG A 1 84 ? 29.310 -21.069 -7.607 1.00 43.75 84 ARG A C 1
ATOM 652 O O . ARG A 1 84 ? 30.227 -20.565 -8.239 1.00 43.75 84 ARG A O 1
ATOM 659 N N . ALA A 1 85 ? 29.474 -21.525 -6.370 1.00 46.72 85 ALA A N 1
ATOM 660 C CA . ALA A 1 85 ? 30.795 -21.797 -5.812 1.00 46.72 85 ALA A CA 1
ATOM 661 C C . ALA A 1 85 ? 31.028 -23.318 -5.829 1.00 46.72 85 ALA A C 1
ATOM 663 O O . ALA A 1 85 ? 30.344 -24.036 -5.092 1.00 46.72 85 ALA A O 1
ATOM 664 N N . PRO A 1 86 ? 31.948 -23.858 -6.651 1.00 44.19 86 PRO A N 1
ATOM 665 C CA . PRO A 1 86 ? 32.394 -25.223 -6.446 1.00 44.19 86 PRO A CA 1
ATOM 666 C C . PRO A 1 86 ? 33.190 -25.250 -5.138 1.00 44.19 86 PRO A C 1
ATOM 668 O O . PRO A 1 86 ? 34.198 -24.563 -4.983 1.00 44.19 86 PRO A O 1
ATOM 671 N N . ARG A 1 87 ? 32.712 -26.040 -4.174 1.00 43.44 87 ARG A N 1
ATOM 672 C CA . ARG A 1 87 ? 33.503 -26.456 -3.015 1.00 43.44 87 ARG A CA 1
ATOM 673 C C . ARG A 1 87 ? 34.738 -27.200 -3.526 1.00 43.44 87 ARG A C 1
ATOM 675 O O . ARG A 1 87 ? 34.588 -28.282 -4.087 1.00 43.44 87 ARG A O 1
ATOM 682 N N . SER A 1 88 ? 35.929 -26.666 -3.271 1.00 42.75 88 SER A N 1
ATOM 683 C CA . SER A 1 88 ? 37.142 -27.476 -3.172 1.00 42.75 88 SER A CA 1
ATOM 684 C C . SER A 1 88 ? 37.649 -27.432 -1.739 1.00 42.75 88 SER A C 1
ATOM 686 O O . SER A 1 88 ? 37.635 -26.400 -1.073 1.00 42.75 88 SER A O 1
ATOM 688 N N . VAL A 1 89 ? 38.014 -28.614 -1.281 1.00 40.31 89 VAL A N 1
ATOM 689 C CA . VAL A 1 89 ? 38.516 -28.995 0.031 1.00 40.31 89 VAL A CA 1
ATOM 690 C C . VAL A 1 89 ? 39.916 -28.419 0.309 1.00 40.31 89 VAL A C 1
ATOM 692 O O . VAL A 1 89 ? 40.739 -28.373 -0.593 1.00 40.31 89 VAL A O 1
ATOM 695 N N . ILE A 1 90 ? 40.114 -27.979 1.560 1.00 42.75 90 ILE A N 1
ATOM 696 C CA . ILE A 1 90 ? 41.325 -27.997 2.413 1.00 42.75 90 ILE A CA 1
ATOM 697 C C . ILE A 1 90 ? 42.690 -27.823 1.713 1.00 42.75 90 ILE A C 1
ATOM 699 O O . ILE A 1 90 ? 43.150 -28.756 1.073 1.00 42.75 90 ILE A O 1
ATOM 703 N N . ASP A 1 91 ? 43.401 -26.722 2.005 1.00 35.88 91 ASP A N 1
ATOM 704 C CA . ASP A 1 91 ? 44.769 -26.815 2.546 1.00 35.88 91 ASP A CA 1
ATOM 705 C C . ASP A 1 91 ? 45.220 -25.528 3.265 1.00 35.88 91 ASP A C 1
ATOM 707 O O . ASP A 1 91 ? 44.885 -24.411 2.869 1.00 35.88 91 ASP A O 1
ATOM 711 N N . GLN A 1 92 ? 45.936 -25.710 4.374 1.00 46.22 92 GLN A N 1
ATOM 712 C CA . GLN A 1 92 ? 46.482 -24.661 5.237 1.00 46.22 92 GLN A CA 1
ATOM 713 C C . GLN A 1 92 ? 47.911 -24.366 4.792 1.00 46.22 92 GLN A C 1
ATOM 715 O O . GLN A 1 92 ? 48.735 -25.238 4.985 1.00 46.22 92 GLN A O 1
ATOM 720 N N . HIS A 1 93 ? 48.266 -23.164 4.329 1.00 39.03 93 HIS A N 1
ATOM 721 C CA . HIS A 1 93 ? 49.661 -22.703 4.399 1.00 39.03 93 HIS A CA 1
ATOM 722 C C . HIS A 1 93 ? 49.755 -21.168 4.490 1.00 39.03 93 HIS A C 1
ATOM 724 O O . HIS A 1 93 ? 48.948 -20.410 3.963 1.00 39.03 93 HIS A O 1
ATOM 730 N N . THR A 1 94 ? 50.752 -20.757 5.261 1.00 38.47 94 THR A N 1
ATOM 731 C CA . THR A 1 94 ? 51.114 -19.436 5.784 1.00 38.47 94 THR A CA 1
ATOM 732 C C . THR A 1 94 ? 51.450 -18.362 4.739 1.00 38.47 94 THR A C 1
ATOM 734 O O . THR A 1 94 ? 52.103 -18.669 3.752 1.00 38.47 94 THR A O 1
ATOM 737 N N . ALA A 1 95 ? 51.096 -17.108 5.065 1.00 39.47 95 ALA A N 1
ATOM 738 C CA . ALA A 1 95 ? 51.708 -15.812 4.710 1.00 39.47 95 ALA A CA 1
ATOM 739 C C . ALA A 1 95 ? 52.631 -15.702 3.473 1.00 39.47 95 ALA A C 1
ATOM 741 O O . ALA A 1 95 ? 53.681 -16.341 3.443 1.00 39.47 95 ALA A O 1
ATOM 742 N N . ARG A 1 96 ? 52.355 -14.726 2.585 1.00 38.53 96 ARG A N 1
ATOM 743 C CA . ARG A 1 96 ? 53.248 -13.591 2.235 1.00 38.53 96 ARG A CA 1
ATOM 744 C C . ARG A 1 96 ? 52.701 -12.730 1.086 1.00 38.53 96 ARG A C 1
ATOM 746 O O . ARG A 1 96 ? 51.845 -13.151 0.320 1.00 38.53 96 ARG A O 1
ATOM 753 N N . ASP A 1 97 ? 53.213 -11.508 1.087 1.00 34.25 97 ASP A N 1
ATOM 754 C CA . ASP A 1 97 ? 52.913 -10.296 0.327 1.00 34.25 97 ASP A CA 1
ATOM 755 C C . ASP A 1 97 ? 53.038 -10.357 -1.211 1.00 34.25 97 ASP A C 1
ATOM 757 O O . ASP A 1 97 ? 53.622 -11.282 -1.769 1.00 34.25 97 ASP A O 1
ATOM 761 N N . ALA A 1 98 ? 52.618 -9.234 -1.817 1.00 44.75 98 ALA A N 1
ATOM 762 C CA . ALA A 1 98 ? 53.057 -8.632 -3.088 1.00 44.75 98 ALA A CA 1
ATOM 763 C C . ALA A 1 98 ? 52.127 -8.766 -4.315 1.00 44.75 98 ALA A C 1
ATOM 765 O O . ALA A 1 98 ? 52.056 -9.795 -4.971 1.00 44.75 98 ALA A O 1
ATOM 766 N N . ASP A 1 99 ? 51.431 -7.651 -4.569 1.00 38.69 99 ASP A N 1
ATOM 767 C CA . ASP A 1 99 ? 51.420 -6.819 -5.787 1.00 38.69 99 ASP A CA 1
ATOM 768 C C . ASP A 1 99 ? 51.333 -7.427 -7.207 1.00 38.69 99 ASP A C 1
ATOM 770 O O . ASP A 1 99 ? 51.913 -8.450 -7.545 1.00 38.69 99 ASP A O 1
ATOM 774 N N . ALA A 1 100 ? 50.701 -6.618 -8.064 1.00 43.22 100 ALA A N 1
ATOM 775 C CA . ALA A 1 100 ? 50.827 -6.561 -9.520 1.00 43.22 100 ALA A CA 1
ATOM 776 C C . ALA A 1 100 ? 50.113 -7.622 -10.385 1.00 43.22 100 ALA A C 1
ATOM 778 O O . ALA A 1 100 ? 50.592 -8.714 -10.659 1.00 43.22 100 ALA A O 1
ATOM 779 N N . ASN A 1 101 ? 49.012 -7.152 -10.983 1.00 45.56 101 ASN A N 1
ATOM 780 C CA . ASN A 1 101 ? 48.882 -7.016 -12.438 1.00 45.56 101 ASN A CA 1
ATOM 781 C C . ASN A 1 101 ? 49.260 -8.240 -13.296 1.00 45.56 101 ASN A C 1
ATOM 783 O O . ASN A 1 101 ? 50.417 -8.383 -13.677 1.00 45.56 101 ASN A O 1
ATOM 787 N N . ASN A 1 102 ? 48.263 -8.975 -13.806 1.00 46.12 102 ASN A N 1
ATOM 788 C CA . ASN A 1 102 ? 48.330 -9.347 -15.219 1.00 46.12 102 ASN A CA 1
ATOM 789 C C . ASN A 1 102 ? 46.958 -9.562 -15.869 1.00 46.12 102 ASN A C 1
ATOM 791 O O . ASN A 1 102 ? 46.134 -10.363 -15.431 1.00 46.12 102 ASN A O 1
ATOM 795 N N . ARG A 1 103 ? 46.762 -8.822 -16.956 1.00 46.41 103 ARG A N 1
ATOM 796 C CA . ARG A 1 103 ? 45.773 -9.049 -18.003 1.00 46.41 103 ARG A CA 1
ATOM 797 C C . ARG A 1 103 ? 46.303 -10.186 -18.881 1.00 46.41 103 ARG A C 1
ATOM 799 O O . ARG A 1 103 ? 47.440 -10.087 -19.309 1.00 46.41 103 ARG A O 1
ATOM 806 N N . SER A 1 104 ? 45.495 -11.185 -19.215 1.00 38.34 104 SER A N 1
ATOM 807 C CA . SER A 1 104 ? 45.382 -11.713 -20.588 1.00 38.34 104 SER A CA 1
ATOM 808 C C . SER A 1 104 ? 44.398 -12.880 -20.582 1.00 38.34 104 SER A C 1
ATOM 810 O O . SER A 1 104 ? 44.585 -13.857 -19.860 1.00 38.34 104 SER A O 1
ATOM 812 N N . CYS A 1 105 ? 43.327 -12.760 -21.360 1.00 45.44 105 CYS A N 1
ATOM 813 C CA . CYS A 1 105 ? 42.607 -13.912 -21.881 1.00 45.44 105 CYS A CA 1
ATOM 814 C C . CYS A 1 105 ? 43.221 -14.151 -23.261 1.00 45.44 105 CYS A C 1
ATOM 816 O O . CYS A 1 105 ? 42.925 -13.414 -24.196 1.00 45.44 105 CYS A O 1
ATOM 818 N N . ASP A 1 106 ? 44.161 -15.091 -23.329 1.00 43.56 106 ASP A N 1
ATOM 819 C CA . ASP A 1 106 ? 44.865 -15.426 -24.563 1.00 43.56 106 ASP A CA 1
ATOM 820 C C . ASP A 1 106 ? 43.993 -16.317 -25.459 1.00 43.56 106 ASP A C 1
ATOM 822 O O . ASP A 1 106 ? 43.382 -17.291 -25.011 1.00 43.56 106 ASP A O 1
ATOM 826 N N . ASP A 1 107 ? 43.943 -15.892 -26.718 1.00 46.38 107 ASP A N 1
ATOM 827 C CA . ASP A 1 107 ? 43.433 -16.535 -27.925 1.00 46.38 107 ASP A CA 1
ATOM 828 C C . ASP A 1 107 ? 44.007 -17.955 -28.102 1.00 46.38 107 ASP A C 1
ATOM 830 O O . ASP A 1 107 ? 45.223 -18.129 -28.047 1.00 46.38 107 ASP A O 1
ATOM 834 N N . ASP A 1 108 ? 43.175 -18.950 -28.437 1.00 44.47 108 ASP A N 1
ATOM 835 C CA . ASP A 1 108 ? 43.669 -20.151 -29.125 1.00 44.47 108 ASP A CA 1
ATOM 836 C C . ASP A 1 108 ? 42.856 -20.423 -30.397 1.00 44.47 108 ASP A C 1
ATOM 838 O O . ASP A 1 108 ? 41.621 -20.389 -30.431 1.00 44.47 108 ASP A O 1
ATOM 842 N N . GLN A 1 109 ? 43.616 -20.585 -31.474 1.00 45.41 109 GLN A N 1
ATOM 843 C CA . GLN A 1 109 ? 43.255 -20.354 -32.860 1.00 45.41 109 GLN A CA 1
ATOM 844 C C . GLN A 1 109 ? 42.390 -21.467 -33.455 1.00 45.41 109 GLN A C 1
ATOM 846 O O . GLN A 1 109 ? 42.689 -22.657 -33.383 1.00 45.41 109 GLN A O 1
ATOM 851 N N . GLY A 1 110 ? 41.361 -21.046 -34.193 1.00 36.78 110 GLY A N 1
ATOM 852 C CA . GLY A 1 110 ? 40.636 -21.896 -35.129 1.00 36.78 110 GLY A CA 1
ATOM 853 C C . GLY A 1 110 ? 41.489 -22.270 -36.346 1.00 36.78 110 GLY A C 1
ATOM 854 O O . GLY A 1 110 ? 41.954 -21.407 -37.091 1.00 36.78 110 GLY A O 1
ATOM 855 N N . GLY A 1 111 ? 41.635 -23.574 -36.586 1.00 37.94 111 GLY A N 1
ATOM 856 C CA . GLY A 1 111 ? 42.294 -24.139 -37.763 1.00 37.94 111 GLY A CA 1
ATOM 857 C C . GLY A 1 111 ? 41.323 -24.743 -38.790 1.00 37.94 111 GLY A C 1
ATOM 858 O O . GLY A 1 111 ? 40.613 -25.698 -38.500 1.00 37.94 111 GLY A O 1
ATOM 859 N N . GLY A 1 112 ? 41.367 -24.222 -40.024 1.00 36.09 112 GLY A N 1
ATOM 860 C CA . GLY A 1 112 ? 41.578 -25.038 -41.235 1.00 36.09 112 GLY A CA 1
ATOM 861 C C . GLY A 1 112 ? 40.433 -25.844 -41.885 1.00 36.09 112 GLY A C 1
ATOM 862 O O . GLY A 1 112 ? 40.361 -27.055 -41.734 1.00 36.09 112 GLY A O 1
ATOM 863 N N . ARG A 1 113 ? 39.659 -25.167 -42.750 1.00 42.34 113 ARG A N 1
ATOM 864 C CA . ARG A 1 113 ? 39.230 -25.526 -44.134 1.00 42.34 113 ARG A CA 1
ATOM 865 C C . ARG A 1 113 ? 39.091 -27.009 -44.559 1.00 42.34 113 ARG A C 1
ATOM 867 O O . ARG A 1 113 ? 40.094 -27.704 -44.694 1.00 42.34 113 ARG A O 1
ATOM 874 N N . ARG A 1 114 ? 37.901 -27.377 -45.074 1.00 44.75 114 ARG A N 1
ATOM 875 C CA . ARG A 1 114 ? 37.737 -28.232 -46.277 1.00 44.75 114 ARG A CA 1
ATOM 876 C C . ARG A 1 114 ? 36.578 -27.738 -47.154 1.00 44.75 114 ARG A C 1
ATOM 878 O O . ARG A 1 114 ? 35.465 -27.556 -46.675 1.00 44.75 114 ARG A O 1
ATOM 885 N N . ASP A 1 115 ? 36.910 -27.501 -48.418 1.00 38.53 115 ASP A N 1
ATOM 886 C CA . ASP A 1 115 ? 36.059 -27.126 -49.550 1.00 38.53 115 ASP A CA 1
ATOM 887 C C . ASP A 1 115 ? 35.619 -28.389 -50.321 1.00 38.53 115 ASP A C 1
ATOM 889 O O . ASP A 1 115 ? 36.344 -29.387 -50.300 1.00 38.53 115 ASP A O 1
ATOM 893 N N . GLY A 1 116 ? 34.470 -28.332 -51.010 1.00 34.59 116 GLY A N 1
ATOM 894 C CA . GLY A 1 116 ? 34.178 -29.236 -52.133 1.00 34.59 116 GLY A CA 1
ATOM 895 C C . GLY A 1 116 ? 32.804 -29.927 -52.170 1.00 34.59 116 GLY A C 1
ATOM 896 O O . GLY A 1 116 ? 32.688 -31.088 -51.801 1.00 34.59 116 GLY A O 1
ATOM 897 N N . GLY A 1 117 ? 31.805 -29.250 -52.753 1.00 31.12 117 GLY A N 1
ATOM 898 C CA . GLY A 1 117 ? 31.135 -29.750 -53.969 1.00 31.12 117 GLY A CA 1
ATOM 899 C C . GLY A 1 117 ? 29.927 -30.712 -53.912 1.00 31.12 117 GLY A C 1
ATOM 900 O O . GLY A 1 117 ? 30.076 -31.910 -53.726 1.00 31.12 117 GLY A O 1
ATOM 901 N N . ALA A 1 118 ? 28.787 -30.163 -54.367 1.00 35.28 118 ALA A N 1
ATOM 902 C CA . ALA A 1 118 ? 27.793 -30.744 -55.292 1.00 35.28 118 ALA A CA 1
ATOM 903 C C . ALA A 1 118 ? 26.633 -31.643 -54.790 1.00 35.28 118 ALA A C 1
ATOM 905 O O . ALA A 1 118 ? 26.805 -32.794 -54.413 1.00 35.28 118 ALA A O 1
ATOM 906 N N . GLY A 1 119 ? 25.412 -31.157 -55.066 1.00 31.81 119 GLY A N 1
ATOM 907 C CA . GLY A 1 119 ? 24.401 -31.947 -55.783 1.00 31.81 119 GLY A CA 1
ATOM 908 C C . GLY A 1 119 ? 23.164 -32.395 -54.998 1.00 31.81 119 GLY A C 1
ATOM 909 O O . GLY A 1 119 ? 23.265 -33.088 -53.997 1.00 31.81 119 GLY A O 1
ATOM 910 N N . GLY A 1 120 ? 21.981 -32.108 -55.553 1.00 36.03 120 GLY A N 1
ATOM 911 C CA . GLY A 1 120 ? 20.813 -32.981 -55.382 1.00 36.03 120 GLY A CA 1
ATOM 912 C C . GLY A 1 120 ? 19.576 -32.341 -54.758 1.00 36.03 120 GLY A C 1
ATOM 913 O O . GLY A 1 120 ? 19.460 -32.200 -53.548 1.00 36.03 120 GLY A O 1
ATOM 914 N N . LYS A 1 121 ? 18.610 -32.018 -55.619 1.00 42.53 121 LYS A N 1
ATOM 915 C CA . LYS A 1 121 ? 17.209 -31.721 -55.290 1.00 42.53 121 LYS A CA 1
ATOM 916 C C . LYS A 1 121 ? 16.569 -32.917 -54.564 1.00 42.53 121 LYS A C 1
ATOM 918 O O . LYS A 1 121 ? 16.945 -34.046 -54.853 1.00 42.53 121 LYS A O 1
ATOM 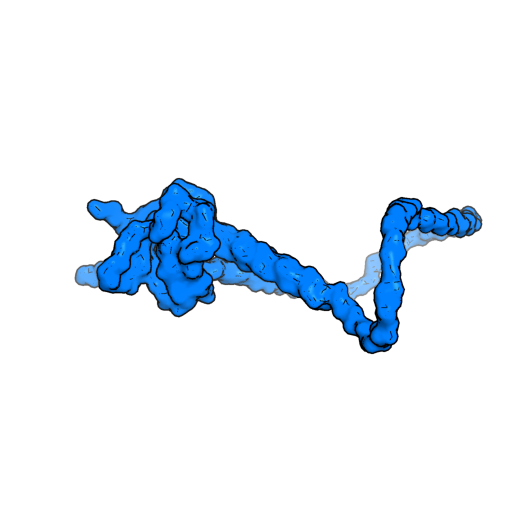923 N N . VAL A 1 122 ? 15.533 -32.675 -53.757 1.00 42.28 122 VAL A N 1
ATOM 924 C CA . VAL A 1 122 ? 14.182 -33.274 -53.886 1.00 42.28 122 VAL A CA 1
ATOM 925 C C . VAL A 1 122 ? 13.378 -33.029 -52.602 1.00 42.28 122 VAL A C 1
ATOM 927 O O . VAL A 1 122 ? 13.728 -33.453 -51.506 1.00 42.28 122 VAL A O 1
ATOM 930 N N . SER A 1 123 ? 12.261 -32.334 -52.797 1.00 50.66 123 SER A N 1
ATOM 931 C CA . SER A 1 123 ? 11.090 -32.323 -51.928 1.00 50.66 123 SER A CA 1
ATOM 932 C C . SER A 1 123 ? 10.502 -33.731 -51.821 1.00 50.66 123 SER A C 1
ATOM 934 O O . SER A 1 123 ? 10.179 -34.323 -52.849 1.00 50.66 123 SER A O 1
ATOM 936 N N . VAL A 1 124 ? 10.271 -34.240 -50.609 1.00 45.22 124 VAL A N 1
ATOM 937 C CA . VAL A 1 124 ? 9.143 -35.153 -50.402 1.00 45.22 124 VAL A CA 1
ATOM 938 C C . VAL A 1 124 ? 8.557 -35.004 -49.002 1.00 45.22 124 VAL A C 1
ATOM 940 O O . VAL A 1 124 ? 9.188 -35.220 -47.971 1.00 45.22 124 VAL A O 1
ATOM 943 N N . ASN A 1 125 ? 7.297 -34.600 -49.010 1.00 47.38 125 ASN A N 1
ATOM 944 C CA . ASN A 1 125 ? 6.404 -34.480 -47.881 1.00 47.38 125 ASN A CA 1
ATOM 945 C C . ASN A 1 125 ? 5.767 -35.850 -47.608 1.00 47.38 125 ASN A C 1
ATOM 947 O O . ASN A 1 125 ? 4.925 -36.275 -48.386 1.00 47.38 125 ASN A O 1
ATOM 951 N N . THR A 1 126 ? 6.149 -36.533 -46.526 1.00 38.91 126 THR A N 1
ATOM 952 C CA . THR A 1 126 ? 5.408 -37.627 -45.854 1.00 38.91 126 THR A CA 1
ATOM 953 C C . THR A 1 126 ? 6.011 -37.715 -44.431 1.00 38.91 126 THR A C 1
ATOM 955 O O . THR A 1 126 ? 7.215 -37.563 -44.297 1.00 38.91 126 THR A O 1
ATOM 958 N N . ARG A 1 127 ? 5.343 -37.889 -43.287 1.00 41.16 127 ARG A N 1
ATOM 959 C CA . ARG A 1 127 ? 4.107 -38.572 -42.889 1.00 41.16 127 ARG A CA 1
ATOM 960 C C . ARG A 1 127 ? 3.563 -37.889 -41.627 1.00 41.16 127 ARG A C 1
ATOM 962 O O . ARG A 1 127 ? 4.307 -37.260 -40.881 1.00 41.16 127 ARG A O 1
ATOM 969 N N . GLY A 1 128 ? 2.259 -38.030 -41.411 1.00 46.75 128 GLY A N 1
ATOM 970 C CA . GLY A 1 128 ? 1.522 -37.383 -40.333 1.00 46.75 128 GLY A CA 1
ATOM 971 C C . GLY A 1 128 ? 2.035 -37.663 -38.920 1.00 46.75 128 GLY A C 1
ATOM 972 O O . GLY A 1 128 ? 2.662 -38.678 -38.634 1.00 46.75 128 GLY A O 1
ATOM 973 N N . GLY A 1 129 ? 1.692 -36.752 -38.013 1.00 55.44 129 GLY A N 1
ATOM 974 C CA . GLY A 1 129 ? 1.953 -36.942 -36.597 1.00 55.44 129 GLY A CA 1
ATOM 975 C C . GLY A 1 129 ? 1.744 -35.682 -35.776 1.00 55.44 129 GLY A C 1
ATOM 976 O O . GLY A 1 129 ? 2.670 -34.908 -35.593 1.00 55.44 129 GLY A O 1
ATOM 977 N N . ARG A 1 130 ? 0.543 -35.582 -35.193 1.00 64.38 130 ARG A N 1
ATOM 978 C CA . ARG A 1 130 ? 0.153 -34.733 -34.051 1.00 64.38 130 ARG A CA 1
ATOM 979 C C . ARG A 1 130 ? -0.157 -33.266 -34.368 1.00 64.38 130 ARG A C 1
ATOM 981 O O . ARG A 1 130 ? 0.714 -32.417 -34.509 1.00 64.38 130 ARG A O 1
ATOM 988 N N . LYS A 1 131 ? -1.464 -32.974 -34.339 1.00 64.00 131 LYS A N 1
ATOM 989 C CA . LYS A 1 131 ? -2.010 -31.637 -34.069 1.00 64.00 131 LYS A CA 1
ATOM 990 C C . LYS A 1 131 ? -1.232 -31.022 -32.893 1.00 64.00 131 LYS A C 1
ATOM 992 O O . LYS A 1 131 ? -1.063 -31.729 -31.892 1.00 64.00 131 LYS A O 1
ATOM 997 N N . PRO A 1 132 ? -0.784 -29.757 -32.959 1.00 59.75 132 PRO A N 1
ATOM 998 C CA . PRO A 1 132 ? -0.262 -29.084 -31.784 1.00 59.75 132 PRO A CA 1
ATOM 999 C C . PRO A 1 132 ? -1.414 -28.992 -30.784 1.00 59.75 132 PRO A C 1
ATOM 1001 O O . PRO A 1 132 ? -2.337 -28.195 -30.930 1.00 59.75 132 PRO A O 1
ATOM 1004 N N . PHE A 1 133 ? -1.393 -29.894 -29.802 1.00 59.44 133 PHE A N 1
ATOM 1005 C CA . PHE A 1 133 ? -2.194 -29.794 -28.597 1.00 59.44 133 PHE A CA 1
ATOM 1006 C C . PHE A 1 133 ? -1.978 -28.382 -28.077 1.00 59.44 133 PHE A C 1
ATOM 1008 O O . PHE A 1 133 ? -0.826 -27.986 -27.880 1.00 59.44 133 PHE A O 1
ATOM 1015 N N . PHE A 1 134 ? -3.066 -27.618 -27.953 1.00 58.31 134 PHE A N 1
ATOM 1016 C CA . PHE A 1 134 ? -3.044 -26.287 -27.370 1.00 58.31 134 PHE A CA 1
ATOM 1017 C C . PHE A 1 134 ? -2.163 -26.353 -26.129 1.00 58.31 134 PHE A C 1
ATOM 1019 O O . PHE A 1 134 ? -2.533 -26.967 -25.126 1.00 58.31 134 PHE A O 1
ATOM 1026 N N . LYS A 1 135 ? -0.965 -25.764 -26.211 1.00 54.66 135 LYS A N 1
ATOM 1027 C CA . LYS A 1 135 ? -0.153 -25.511 -25.033 1.00 54.66 135 LYS A CA 1
ATOM 1028 C C . LYS A 1 135 ? -0.998 -24.534 -24.249 1.00 54.66 135 LYS A C 1
ATOM 1030 O O . LYS A 1 135 ? -1.031 -23.351 -24.575 1.00 54.66 135 LYS A O 1
ATOM 1035 N N . LYS A 1 136 ? -1.772 -25.055 -23.298 1.00 58.22 136 LYS A N 1
ATOM 1036 C CA . LYS A 1 136 ? -2.497 -24.246 -22.338 1.00 58.22 136 LYS A CA 1
ATOM 1037 C C . LYS A 1 136 ? -1.409 -23.530 -21.565 1.00 58.22 136 LYS A C 1
ATOM 1039 O O . LYS A 1 136 ? -0.837 -24.074 -20.623 1.00 58.22 136 LYS A O 1
ATOM 1044 N N . VAL A 1 137 ? -1.053 -22.348 -22.063 1.00 47.31 137 VAL A N 1
ATOM 1045 C CA . VAL A 1 137 ? -0.347 -21.340 -21.302 1.00 47.31 137 VAL A CA 1
ATOM 1046 C C . VAL A 1 137 ? -1.202 -21.227 -20.058 1.00 47.31 137 VAL A C 1
ATOM 1048 O O . VAL A 1 137 ? -2.352 -20.789 -20.118 1.00 47.31 137 VAL A O 1
ATOM 1051 N N . ARG A 1 138 ? -0.695 -21.769 -18.949 1.00 47.88 138 ARG A N 1
ATOM 1052 C CA . ARG A 1 138 ? -1.196 -21.389 -17.643 1.00 47.88 138 ARG A CA 1
ATOM 1053 C C . ARG A 1 138 ? -0.965 -19.893 -17.622 1.00 47.88 138 ARG A C 1
ATOM 1055 O O . ARG A 1 138 ? 0.170 -19.450 -17.493 1.00 47.88 138 ARG A O 1
ATOM 1062 N N . VAL A 1 139 ? -2.027 -19.141 -17.888 1.00 53.62 139 VAL A N 1
ATOM 1063 C CA . VAL A 1 139 ? -2.080 -17.728 -17.562 1.00 53.62 139 VAL A CA 1
ATOM 1064 C C . VAL A 1 139 ? -1.684 -17.704 -16.096 1.00 53.62 139 VAL A C 1
ATOM 1066 O O . VAL A 1 139 ? -2.358 -18.324 -15.265 1.00 53.62 139 VAL A O 1
ATOM 1069 N N . ASN A 1 140 ? -0.510 -17.137 -15.811 1.00 49.81 140 ASN A N 1
ATOM 1070 C CA . ASN A 1 140 ? -0.133 -16.813 -14.448 1.00 49.81 140 ASN A CA 1
ATOM 1071 C C . ASN A 1 140 ? -1.321 -16.035 -13.906 1.00 49.81 140 ASN A C 1
ATOM 1073 O O . ASN A 1 140 ? -1.664 -14.975 -14.430 1.00 49.81 140 ASN A O 1
ATOM 1077 N N . HIS A 1 141 ? -2.028 -16.640 -12.956 1.00 49.44 141 HIS A N 1
ATOM 1078 C CA . HIS A 1 141 ? -3.109 -15.938 -12.298 1.00 49.44 141 HIS A CA 1
ATOM 1079 C C . HIS A 1 141 ? -2.471 -14.691 -11.687 1.00 49.44 141 HIS A C 1
ATOM 1081 O O . HIS A 1 141 ? -1.347 -14.796 -11.179 1.00 49.44 141 HIS A O 1
ATOM 1087 N N . PRO A 1 142 ? -3.115 -13.519 -11.788 1.00 50.72 142 PRO A N 1
ATOM 1088 C CA . PRO A 1 142 ? -2.553 -12.315 -11.210 1.00 50.72 142 PRO A CA 1
ATOM 1089 C C . PRO A 1 142 ? -2.218 -12.597 -9.746 1.00 50.72 142 PRO A C 1
ATOM 1091 O O . PRO A 1 142 ? -3.010 -13.198 -9.018 1.00 50.72 142 PRO A O 1
ATOM 1094 N N . VAL A 1 143 ? -1.028 -12.170 -9.323 1.00 58.19 143 VAL A N 1
ATOM 1095 C CA . VAL A 1 143 ? -0.526 -12.320 -7.946 1.00 58.19 143 VAL A CA 1
ATOM 1096 C C . VAL A 1 143 ? -1.475 -11.719 -6.899 1.00 58.19 143 VAL A C 1
ATOM 1098 O O . VAL A 1 143 ? -1.385 -12.038 -5.716 1.00 58.19 143 VAL A O 1
ATOM 1101 N N . VAL A 1 144 ? -2.436 -10.907 -7.339 1.00 51.25 144 VAL A N 1
ATOM 1102 C CA . VAL A 1 144 ? -3.513 -10.319 -6.549 1.00 51.25 144 VAL A CA 1
ATOM 1103 C C . VAL A 1 144 ? -4.871 -10.874 -6.979 1.00 51.25 144 VAL A C 1
ATOM 1105 O O . VAL A 1 144 ? -5.269 -10.779 -8.140 1.00 51.25 144 VAL A O 1
ATOM 1108 N N . SER A 1 145 ? -5.616 -11.429 -6.024 1.00 61.25 145 SER A N 1
ATOM 1109 C CA . SER A 1 145 ? -7.030 -11.743 -6.221 1.00 61.25 145 SER A CA 1
ATOM 1110 C C . SER A 1 145 ? -7.850 -10.500 -5.881 1.00 61.25 145 SER A C 1
ATOM 1112 O O . SER A 1 145 ? -7.915 -10.083 -4.722 1.00 61.25 145 SER A O 1
ATOM 1114 N N . VAL A 1 146 ? -8.448 -9.888 -6.901 1.00 60.25 146 VAL A N 1
ATOM 1115 C CA . VAL A 1 146 ? -9.412 -8.796 -6.724 1.00 60.25 146 VAL A CA 1
ATOM 1116 C C . VAL A 1 146 ? -10.727 -9.418 -6.266 1.00 60.25 146 VAL A C 1
ATOM 1118 O O . VAL A 1 146 ? -11.295 -10.249 -6.974 1.00 60.25 146 VAL A O 1
ATOM 1121 N N . VAL A 1 147 ? -11.198 -9.042 -5.078 1.00 71.06 147 VAL A N 1
ATOM 1122 C CA . VAL A 1 147 ? -12.521 -9.445 -4.591 1.00 71.06 147 VAL A CA 1
ATOM 1123 C C . VAL A 1 147 ? -13.461 -8.280 -4.860 1.00 71.06 147 VAL A C 1
ATOM 1125 O O . VAL A 1 147 ? -13.333 -7.217 -4.253 1.00 71.06 147 VAL A O 1
ATOM 1128 N N . PHE A 1 148 ? -14.389 -8.460 -5.798 1.00 56.38 148 PHE A N 1
ATOM 1129 C CA . PHE A 1 148 ? -15.464 -7.496 -6.00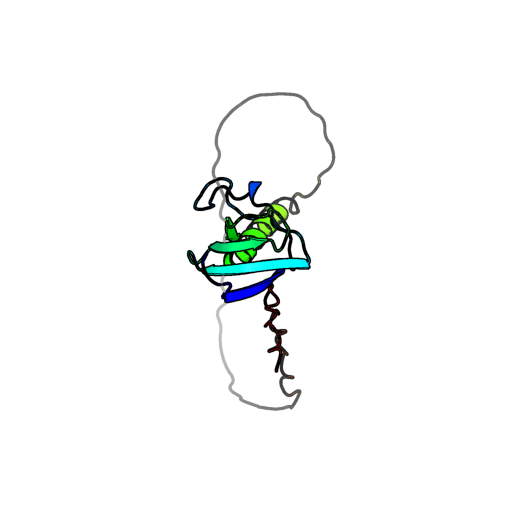1 1.00 56.38 148 PHE A CA 1
ATOM 1130 C C . PHE A 1 148 ? -16.493 -7.653 -4.878 1.00 56.38 148 PHE A C 1
ATOM 1132 O O . PHE A 1 148 ? -16.862 -8.788 -4.565 1.00 56.38 148 PHE A O 1
ATOM 1139 N N . PRO A 1 149 ? -16.968 -6.557 -4.265 1.00 52.47 149 PRO A N 1
ATOM 1140 C CA . PRO A 1 149 ? -18.072 -6.644 -3.327 1.00 52.47 149 PRO A CA 1
ATOM 1141 C C . PRO A 1 149 ? -19.315 -7.130 -4.077 1.00 52.47 149 PRO A C 1
ATOM 1143 O O . PRO A 1 149 ? -19.724 -6.540 -5.080 1.00 52.47 149 PRO A O 1
ATOM 1146 N N . SER A 1 150 ? -19.897 -8.227 -3.598 1.00 53.41 150 SER A N 1
ATOM 1147 C CA . SER A 1 150 ? -21.230 -8.669 -3.994 1.00 53.41 150 SER A CA 1
ATOM 1148 C C . SER A 1 150 ? -22.189 -7.500 -3.775 1.00 53.41 150 SER A C 1
ATOM 1150 O O . SER A 1 150 ? -22.235 -6.954 -2.671 1.00 53.41 150 SER A O 1
ATOM 1152 N N . HIS A 1 151 ? -22.927 -7.089 -4.808 1.00 55.19 151 HIS A N 1
ATOM 1153 C CA . HIS A 1 151 ? -24.037 -6.162 -4.615 1.00 55.19 151 HIS A CA 1
ATOM 1154 C C . HIS A 1 151 ? -25.003 -6.806 -3.619 1.00 55.19 151 HIS A C 1
ATOM 1156 O O . HIS A 1 151 ? -25.557 -7.870 -3.895 1.00 55.19 151 HIS A O 1
ATOM 1162 N N . VAL A 1 152 ? -25.166 -6.183 -2.454 1.00 51.94 152 VAL A N 1
ATOM 1163 C CA . VAL A 1 152 ? -26.309 -6.453 -1.588 1.00 51.94 152 VAL A CA 1
ATOM 1164 C C . VAL A 1 152 ? -27.494 -5.827 -2.314 1.00 51.94 152 VAL A C 1
ATOM 1166 O O . VAL A 1 152 ? -27.571 -4.605 -2.424 1.00 51.94 152 VAL A O 1
ATOM 1169 N N . ALA A 1 153 ? -28.320 -6.669 -2.933 1.00 44.66 153 ALA A N 1
ATOM 1170 C CA . ALA A 1 153 ? -29.652 -6.263 -3.348 1.00 44.66 153 ALA A CA 1
ATOM 1171 C C . ALA A 1 153 ? -30.478 -6.073 -2.071 1.00 44.66 153 ALA A C 1
ATOM 1173 O O . ALA A 1 153 ? -30.422 -6.933 -1.189 1.00 44.66 153 ALA A O 1
ATOM 1174 N N . ASP A 1 154 ? -31.125 -4.913 -1.982 1.00 55.06 154 ASP A N 1
ATOM 1175 C CA . ASP A 1 154 ? -32.080 -4.528 -0.937 1.00 55.06 154 ASP A CA 1
ATOM 1176 C C . ASP A 1 154 ? -33.238 -5.536 -0.837 1.00 55.06 154 ASP A C 1
ATOM 1178 O O . ASP A 1 154 ? -33.724 -5.976 -1.910 1.00 55.06 154 ASP A O 1
#

Foldseek 3Di:
DADQPFKWFAQAWDDLQPCPVFPDPPQEATDHHRWMWGFRACPDPFWTWTWTPDPPIDIGIYGDLVNVVVVVVVVVVVVVVVPPDPDDDDDDDDDDDDDDDDDDPDDDDDDDDDDDYDDDDDDDDDDDDDDPDPPPPPPPDRSIDTDDDDPPDD

Sequence (154 aa):
TSKVVFVVRTNVAFDGSLADDCPLPGQAVSFQVKDFLHIKEKFNNEWWIGRLVKEGSEIGFIPSPAKLEAMQSFGMRALSCVIRAPRSVIDQHTARDADANNRSCDDDQGGGRRDGGAGGKVSVNTRGGRKPFFKKVRVNHPVVSVVFPSHVAD

InterPro domains:
  IPR001452 SH3 domain [PS50002] (3-72)
  IPR036028 SH3-like domain superfamily [SSF50044] (2-81)

Radius of gyration: 29.36 Å; chains: 1; bounding box: 85×49×70 Å

Organism: NCBI:txid27848

pLDDT: mean 70.2, std 24.97, range [31.12, 98.62]

Secondary structure (DSSP, 8-state):
-PPP-EEEE-SS-B-GGG-TT-SSTT-B--B-TT-EEEEEEE-SSSEEEEEESSTTPPPEEEE-HHHHHHHHHHHHHHHHTTS-----------------------------------------------------------SSEEEPPP----